Protein AF-A0A3P6DHD3-F1 (afdb_monomer_lite)

Sequence (104 aa):
MPGKKKLRLALIIIVDGVLIAHQQTPRPTLKYVKMVQDVDAFCLHPWGRESFLKTITCMKPPKFIPLKCEDPIAKLQETFRLKGFPLSLQLLAFQAVPELQSII

Organism: Brassica campestris (NCBI:txid3711)

pLDDT: mean 78.48, std 12.76, range [51.84, 95.06]

Secondary structure (DSSP, 8-state):
--HHHHHHHHHHHHIIIIITTTSSS----HHHHHHTTSHHHHHHS-HHHHHHHHHHHHHSPPPPP--S---SSTTS-S-----S-HHHHHHHHHHH-GGGGG--

Structure (mmCIF, N/CA/C/O backbone):
data_AF-A0A3P6DHD3-F1
#
_entry.id   AF-A0A3P6DHD3-F1
#
loop_
_atom_site.group_PDB
_atom_site.id
_atom_site.type_symbol
_atom_site.label_atom_id
_atom_site.label_alt_id
_atom_site.label_comp_id
_atom_site.label_asym_id
_atom_site.label_entity_id
_atom_site.label_seq_id
_atom_site.pdbx_PDB_ins_code
_atom_site.Cartn_x
_atom_site.Cartn_y
_atom_site.Cartn_z
_atom_site.occupancy
_atom_site.B_iso_or_equiv
_atom_site.auth_seq_id
_atom_site.auth_comp_id
_atom_site.auth_asym_id
_atom_site.auth_atom_id
_atom_site.pdbx_PDB_model_num
ATOM 1 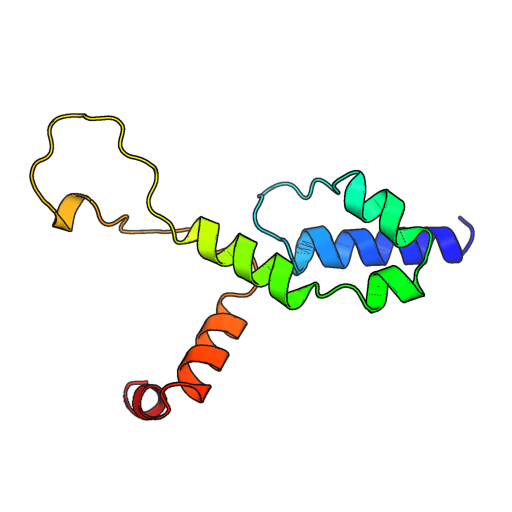N N . MET A 1 1 ? -3.855 2.912 27.688 1.00 59.34 1 MET A N 1
ATOM 2 C CA . MET A 1 1 ? -4.443 3.466 26.441 1.00 59.34 1 MET A CA 1
ATOM 3 C C . MET A 1 1 ? -5.711 2.698 26.084 1.00 59.34 1 MET A C 1
ATOM 5 O O . MET A 1 1 ? -5.625 1.475 26.032 1.00 59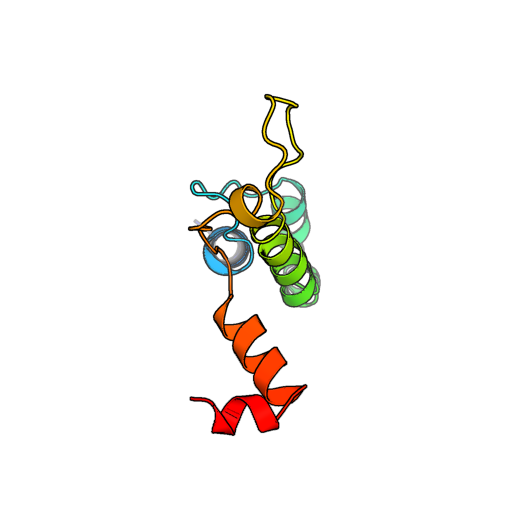.34 1 MET A O 1
ATOM 9 N N . PRO A 1 2 ? -6.847 3.368 25.821 1.00 82.06 2 PRO A N 1
ATOM 10 C CA . PRO A 1 2 ? -8.072 2.703 25.365 1.00 82.06 2 PRO A CA 1
ATOM 11 C C . PRO A 1 2 ? -7.849 1.994 24.015 1.00 82.06 2 PRO A C 1
ATOM 13 O O . PRO A 1 2 ? -7.151 2.528 23.150 1.00 82.06 2 PRO A O 1
ATOM 16 N N . GLY A 1 3 ? -8.436 0.804 23.827 1.00 85.56 3 GLY A N 1
ATOM 17 C CA . GLY A 1 3 ? -8.173 -0.092 22.683 1.00 85.56 3 GLY A CA 1
ATOM 18 C C . GLY A 1 3 ? -8.351 0.552 21.303 1.00 85.56 3 GLY A C 1
ATOM 19 O O . GLY A 1 3 ? -7.521 0.353 20.420 1.00 85.56 3 GLY A O 1
ATOM 20 N N . LYS A 1 4 ? -9.341 1.443 21.148 1.00 87.25 4 LYS A N 1
ATOM 21 C CA . LYS A 1 4 ? -9.572 2.204 19.905 1.00 87.25 4 LYS A CA 1
ATOM 22 C C . LYS A 1 4 ? -8.367 3.053 19.481 1.00 87.25 4 LYS A C 1
ATOM 24 O O . LYS A 1 4 ? -8.068 3.143 18.296 1.00 87.25 4 LYS A O 1
ATOM 29 N N . LYS A 1 5 ? -7.643 3.661 20.431 1.00 90.31 5 LYS A N 1
ATOM 30 C CA . LYS A 1 5 ? -6.448 4.467 20.112 1.00 90.31 5 LYS A CA 1
ATOM 31 C C . LYS A 1 5 ? -5.292 3.586 19.633 1.00 90.31 5 LYS A C 1
ATOM 33 O O . LYS A 1 5 ? -4.599 3.972 18.700 1.00 90.31 5 LYS A O 1
ATOM 38 N N . LYS A 1 6 ? -5.121 2.398 20.228 1.00 92.19 6 LYS A N 1
ATOM 39 C CA . LYS A 1 6 ? -4.095 1.432 19.802 1.00 92.19 6 LYS A CA 1
ATOM 40 C C . LYS A 1 6 ? -4.349 0.937 18.378 1.00 92.19 6 LYS A C 1
ATOM 42 O O . LYS A 1 6 ? -3.423 0.939 17.579 1.00 92.19 6 LYS A O 1
ATOM 47 N N . LEU A 1 7 ? -5.598 0.595 18.055 1.00 93.50 7 LEU A N 1
ATOM 48 C CA . LEU A 1 7 ? -5.981 0.159 16.709 1.00 93.50 7 LEU A CA 1
ATOM 49 C C . LEU A 1 7 ? -5.668 1.227 15.654 1.00 93.50 7 LEU A C 1
ATOM 51 O O . LEU A 1 7 ? -4.999 0.942 14.668 1.00 93.50 7 LEU A O 1
ATOM 55 N N . ARG A 1 8 ? -6.091 2.475 15.891 1.00 93.12 8 ARG A N 1
ATOM 56 C CA . ARG A 1 8 ? -5.840 3.591 14.965 1.00 93.12 8 ARG A CA 1
ATOM 57 C C . ARG A 1 8 ? -4.347 3.823 14.718 1.00 93.12 8 ARG A C 1
ATOM 59 O O . ARG A 1 8 ? -3.937 4.036 13.583 1.00 93.12 8 ARG A O 1
ATOM 66 N N . LEU A 1 9 ? -3.532 3.751 15.770 1.00 91.62 9 LEU A N 1
ATOM 67 C CA . LEU A 1 9 ? -2.078 3.864 15.645 1.00 91.62 9 LEU A CA 1
ATOM 68 C C . LEU A 1 9 ? -1.479 2.693 14.860 1.00 91.62 9 LEU A C 1
ATOM 70 O O . LEU A 1 9 ? -0.651 2.924 13.986 1.00 91.62 9 LEU A O 1
ATOM 74 N N . ALA A 1 10 ? -1.922 1.461 15.124 1.00 92.56 10 ALA A N 1
ATOM 75 C CA . ALA A 1 10 ? -1.463 0.284 14.391 1.00 92.56 10 ALA A CA 1
ATOM 76 C C . ALA A 1 10 ? -1.777 0.392 12.891 1.00 92.56 10 ALA A C 1
ATOM 78 O O . ALA A 1 10 ? -0.899 0.161 12.067 1.00 92.56 10 ALA A O 1
ATOM 79 N N . LEU A 1 11 ? -2.990 0.826 12.538 1.00 93.06 11 LEU A N 1
ATOM 80 C CA . LEU A 1 11 ? -3.396 1.045 11.148 1.00 93.06 11 LEU A CA 1
ATOM 81 C C . LEU A 1 11 ? -2.528 2.097 10.449 1.00 93.06 11 LEU A C 1
ATOM 83 O O . LEU A 1 11 ? -2.063 1.864 9.336 1.00 93.06 11 LEU A O 1
ATOM 87 N N . ILE A 1 12 ? -2.251 3.221 11.115 1.00 91.44 12 ILE A N 1
ATOM 88 C CA . ILE A 1 12 ? -1.339 4.245 10.588 1.00 91.44 12 ILE A CA 1
ATOM 89 C C . ILE A 1 12 ? 0.060 3.664 10.356 1.00 91.44 12 ILE A C 1
ATOM 91 O O . ILE A 1 12 ? 0.646 3.908 9.306 1.00 91.44 12 ILE A O 1
ATOM 95 N N . ILE A 1 13 ? 0.595 2.902 11.314 1.00 88.94 13 ILE A N 1
ATOM 96 C CA . ILE A 1 13 ? 1.936 2.309 11.216 1.00 88.94 13 ILE A CA 1
ATOM 97 C C . ILE A 1 13 ? 2.005 1.296 10.069 1.00 88.94 13 ILE A C 1
ATOM 99 O O . ILE A 1 13 ? 2.982 1.294 9.327 1.00 88.94 13 ILE A O 1
ATOM 103 N N . ILE A 1 14 ? 0.975 0.467 9.886 1.00 88.75 14 ILE A N 1
ATOM 104 C CA . ILE A 1 14 ? 0.904 -0.493 8.775 1.00 88.75 14 ILE A CA 1
ATOM 105 C C . ILE A 1 14 ? 0.870 0.250 7.440 1.00 88.75 14 ILE A C 1
ATOM 107 O O . ILE A 1 14 ? 1.644 -0.056 6.534 1.00 88.75 14 ILE A O 1
ATOM 111 N N . VAL A 1 15 ? 0.005 1.255 7.313 1.00 88.56 15 VAL A N 1
ATOM 112 C CA . VAL A 1 15 ? -0.114 2.022 6.074 1.00 88.56 15 VAL A CA 1
ATOM 113 C C . VAL A 1 15 ? 1.175 2.770 5.755 1.00 88.56 15 VAL A C 1
ATOM 115 O O . VAL A 1 15 ? 1.670 2.663 4.643 1.00 88.56 15 VAL A O 1
ATOM 118 N N . ASP A 1 16 ? 1.737 3.515 6.699 1.00 83.44 16 ASP A N 1
ATOM 119 C CA . ASP A 1 16 ? 2.886 4.385 6.434 1.00 83.44 16 ASP A CA 1
ATOM 120 C C . ASP A 1 16 ? 4.209 3.605 6.384 1.00 83.44 16 ASP A C 1
ATOM 122 O O . ASP A 1 16 ? 5.068 3.867 5.544 1.00 83.44 16 ASP A O 1
ATOM 126 N N . GLY A 1 17 ? 4.358 2.609 7.260 1.00 79.00 17 GLY A N 1
ATOM 127 C CA . GLY A 1 17 ? 5.573 1.811 7.395 1.00 79.00 17 GLY A CA 1
ATOM 128 C C . GLY A 1 17 ? 5.666 0.633 6.428 1.00 79.00 17 GLY A C 1
ATOM 129 O O . GLY A 1 17 ? 6.775 0.250 6.068 1.00 79.00 17 GLY A O 1
ATOM 130 N N . VAL A 1 18 ? 4.533 0.068 5.997 1.00 80.25 18 VAL A N 1
ATOM 131 C CA . VAL A 1 18 ? 4.508 -1.090 5.089 1.00 80.25 18 VAL A CA 1
ATOM 132 C C . VAL A 1 18 ? 3.947 -0.691 3.731 1.00 80.25 18 VAL A C 1
ATOM 134 O O . VAL A 1 18 ? 4.636 -0.835 2.723 1.00 80.25 18 VAL A O 1
ATOM 137 N N . LEU A 1 19 ? 2.725 -0.145 3.683 1.00 80.75 19 LEU A N 1
ATOM 138 C CA . LEU A 1 19 ? 2.071 0.098 2.395 1.00 80.75 19 LEU A CA 1
ATOM 139 C C . LEU A 1 19 ? 2.710 1.254 1.618 1.00 80.75 19 LEU A C 1
ATOM 141 O O . LEU A 1 19 ? 2.947 1.145 0.420 1.00 80.75 19 LEU A O 1
ATOM 145 N N . ILE A 1 20 ? 3.022 2.360 2.283 1.00 80.44 20 ILE A N 1
ATOM 146 C CA . ILE A 1 20 ? 3.499 3.612 1.683 1.00 80.44 20 ILE A CA 1
ATOM 147 C C . ILE A 1 20 ? 4.937 3.892 2.136 1.00 80.44 20 ILE A C 1
ATOM 149 O O . ILE A 1 20 ? 5.340 5.038 2.345 1.00 80.44 20 ILE A O 1
ATOM 153 N N . ALA A 1 21 ? 5.747 2.835 2.232 1.00 72.25 21 ALA A N 1
ATOM 154 C CA . ALA A 1 21 ? 7.118 2.855 2.743 1.00 72.25 21 ALA A CA 1
ATOM 155 C C . ALA A 1 21 ? 8.134 3.608 1.848 1.00 72.25 21 ALA A C 1
ATOM 157 O O . ALA A 1 21 ? 9.295 3.235 1.747 1.00 72.25 21 ALA A O 1
ATOM 158 N N . HIS A 1 22 ? 7.741 4.677 1.159 1.00 68.75 22 HIS A N 1
ATOM 159 C CA . HIS A 1 22 ? 8.580 5.428 0.223 1.00 68.75 22 HIS A CA 1
ATOM 160 C C . HIS A 1 22 ? 9.724 6.217 0.901 1.00 68.75 22 HIS A C 1
ATOM 162 O O . HIS A 1 22 ? 10.748 6.515 0.276 1.00 68.75 22 HIS A O 1
ATOM 168 N N . GLN A 1 23 ? 9.607 6.535 2.194 1.00 65.12 23 GLN A N 1
ATOM 169 C CA . GLN A 1 23 ? 10.623 7.266 2.964 1.00 65.12 23 GLN A CA 1
ATOM 170 C C . GLN A 1 23 ? 11.330 6.355 3.972 1.00 65.12 23 GLN A C 1
ATOM 172 O O . GLN A 1 23 ? 10.765 5.384 4.449 1.00 65.12 23 GLN A O 1
ATOM 177 N N . GLN A 1 24 ? 12.608 6.640 4.272 1.00 59.47 24 GLN A N 1
ATOM 178 C CA . GLN A 1 24 ? 13.354 5.884 5.299 1.00 59.47 24 GLN A CA 1
ATOM 179 C C . GLN A 1 24 ? 12.793 6.103 6.707 1.00 59.47 24 GLN A C 1
ATOM 181 O O . GLN A 1 24 ? 12.947 5.239 7.561 1.00 59.47 24 GLN A O 1
ATOM 186 N N . THR A 1 25 ? 12.177 7.262 6.946 1.00 68.00 25 THR A N 1
ATOM 187 C CA . THR A 1 25 ? 11.483 7.562 8.195 1.00 68.00 25 THR A CA 1
ATOM 188 C C . THR A 1 25 ? 9.988 7.607 7.902 1.00 68.00 25 THR A C 1
ATOM 190 O O . THR A 1 25 ? 9.573 8.455 7.108 1.00 68.00 25 THR A O 1
ATOM 193 N N . PRO A 1 26 ? 9.185 6.704 8.492 1.00 67.00 26 PRO A N 1
ATOM 194 C CA . PRO A 1 26 ? 7.735 6.811 8.453 1.00 67.00 26 PRO A CA 1
ATOM 195 C C . PRO A 1 26 ? 7.333 8.167 9.035 1.00 67.00 26 PRO A C 1
ATOM 197 O O . PRO A 1 26 ? 7.724 8.522 10.152 1.00 67.00 26 PRO A O 1
ATOM 200 N N . ARG A 1 27 ? 6.605 8.957 8.252 1.00 73.50 27 ARG A N 1
ATOM 201 C CA . ARG A 1 27 ? 6.048 10.242 8.665 1.00 73.50 27 ARG A CA 1
ATOM 202 C C . ARG A 1 27 ? 4.561 10.215 8.346 1.00 73.50 27 ARG A C 1
ATOM 204 O O . ARG A 1 27 ? 4.166 10.669 7.267 1.00 73.50 27 ARG A O 1
ATOM 211 N N . PRO A 1 28 ? 3.736 9.741 9.298 1.00 77.19 28 PRO A N 1
ATOM 212 C CA . PRO A 1 28 ? 2.298 9.722 9.139 1.00 77.19 28 PRO A CA 1
ATOM 213 C C . PRO A 1 28 ? 1.793 11.087 8.695 1.00 77.19 28 PRO A C 1
ATOM 215 O O . PRO A 1 28 ? 1.942 12.094 9.390 1.00 77.19 28 PRO A O 1
ATOM 218 N N . THR A 1 29 ? 1.194 11.129 7.511 1.00 82.69 29 THR A N 1
ATOM 219 C CA . THR A 1 29 ? 0.645 12.378 6.994 1.00 82.69 29 THR A CA 1
ATOM 220 C C . THR A 1 29 ? -0.605 12.737 7.795 1.00 82.69 29 THR A C 1
ATOM 222 O O . THR A 1 29 ? -1.422 11.867 8.104 1.00 82.69 29 THR A O 1
ATOM 225 N N . LEU A 1 30 ? -0.819 14.029 8.072 1.00 86.75 30 LEU A N 1
ATOM 226 C CA . LEU A 1 30 ? -2.022 14.510 8.768 1.00 86.75 30 LEU A CA 1
ATOM 227 C C . LEU A 1 30 ? -3.322 14.015 8.100 1.00 86.75 30 LEU A C 1
ATOM 229 O O . LEU A 1 30 ? -4.310 13.755 8.781 1.00 86.75 30 LEU A O 1
ATOM 233 N N . LYS A 1 31 ? -3.295 13.825 6.774 1.00 88.88 31 LYS A N 1
ATOM 234 C CA . LYS A 1 31 ? -4.348 13.175 5.978 1.00 88.88 31 LYS A CA 1
ATOM 235 C C . LYS A 1 31 ? -4.737 11.802 6.546 1.00 88.88 31 LYS A C 1
ATOM 237 O O . LYS A 1 31 ? -5.911 11.583 6.824 1.00 88.88 31 LYS A O 1
ATOM 242 N N . TYR A 1 32 ? -3.775 10.899 6.752 1.00 89.69 32 TYR A N 1
ATOM 243 C CA . TYR A 1 32 ? -4.039 9.532 7.226 1.00 89.69 32 TYR A CA 1
ATOM 244 C C . TYR A 1 32 ? -4.492 9.515 8.686 1.00 89.69 32 TYR A C 1
ATOM 246 O O . TYR A 1 32 ? -5.379 8.750 9.051 1.00 89.69 32 TYR A O 1
ATOM 254 N N . VAL A 1 33 ? -3.956 10.426 9.504 1.00 90.12 33 VAL A N 1
ATOM 255 C CA . VAL A 1 33 ? -4.375 10.589 10.904 1.00 90.12 33 VAL A CA 1
ATOM 256 C C . VAL A 1 33 ? -5.825 11.070 11.012 1.00 90.12 33 VAL A C 1
ATOM 258 O O . VAL A 1 33 ? -6.561 10.617 11.887 1.00 90.12 33 VAL A O 1
ATOM 261 N N . LYS A 1 34 ? -6.261 11.972 10.125 1.00 92.69 34 LYS A N 1
ATOM 262 C CA . LYS A 1 34 ? -7.668 12.391 10.048 1.00 92.69 34 LYS A CA 1
ATOM 263 C C . LYS A 1 34 ? -8.559 11.254 9.555 1.00 92.69 34 LYS A C 1
ATOM 265 O O . LYS A 1 34 ? -9.605 11.018 10.141 1.00 92.69 34 LYS A O 1
ATOM 270 N N . MET A 1 35 ? -8.116 10.525 8.534 1.00 93.50 35 MET A N 1
ATOM 271 C CA . MET A 1 35 ? -8.880 9.425 7.949 1.00 93.50 35 MET A CA 1
ATOM 272 C C . MET A 1 35 ? -9.115 8.287 8.948 1.00 93.50 35 MET A C 1
ATOM 274 O O . MET A 1 35 ? -10.232 7.810 9.050 1.00 93.50 35 MET A O 1
ATOM 278 N N . VAL A 1 36 ? -8.121 7.920 9.770 1.00 93.94 36 VAL A N 1
ATOM 279 C CA . VAL A 1 36 ? -8.253 6.812 10.742 1.00 93.94 36 VAL A CA 1
ATOM 280 C C . VAL A 1 36 ? -9.230 7.106 11.894 1.00 93.94 36 VAL A C 1
ATOM 282 O O . VAL A 1 36 ? -9.496 6.243 12.737 1.00 93.94 36 VAL A O 1
ATOM 285 N N . GLN A 1 37 ? -9.750 8.337 11.989 1.00 92.69 37 GLN A N 1
ATOM 286 C CA . GLN A 1 37 ? -10.841 8.643 12.915 1.00 92.69 37 GLN A CA 1
ATOM 287 C C . GLN A 1 37 ? -12.082 7.807 12.581 1.00 92.69 37 GLN A C 1
ATOM 289 O O . GLN A 1 37 ? -12.724 7.305 13.508 1.00 92.69 37 GLN A O 1
ATOM 294 N N . ASP A 1 38 ? -12.329 7.587 11.291 1.00 95.06 38 ASP A N 1
ATOM 295 C CA . ASP A 1 38 ? -13.306 6.650 10.752 1.00 95.06 38 ASP A CA 1
ATOM 296 C C . ASP A 1 38 ? -12.568 5.406 10.231 1.00 95.06 38 ASP A C 1
ATOM 298 O O . ASP A 1 38 ? -11.901 5.432 9.198 1.00 95.06 38 ASP A O 1
ATOM 302 N N . VAL A 1 39 ? -12.627 4.314 10.997 1.00 93.75 39 VAL A N 1
ATOM 303 C CA . VAL A 1 39 ? -11.878 3.089 10.678 1.00 93.75 39 VAL A CA 1
ATOM 304 C C . VAL A 1 39 ? -12.446 2.397 9.439 1.00 93.75 39 VAL A C 1
ATOM 306 O O . VAL A 1 39 ? -11.674 1.840 8.664 1.00 93.75 39 VAL A O 1
ATOM 309 N N . ASP A 1 40 ? -13.756 2.468 9.216 1.00 93.69 40 ASP A N 1
ATOM 310 C CA . ASP A 1 40 ? -14.401 1.795 8.090 1.00 93.69 40 ASP A CA 1
ATOM 311 C C . ASP A 1 40 ? -14.055 2.513 6.784 1.00 93.69 40 ASP A C 1
ATOM 313 O O . ASP A 1 40 ? -13.580 1.887 5.833 1.00 93.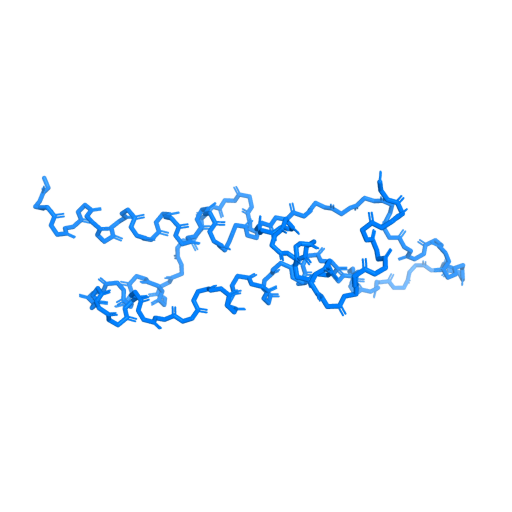69 40 ASP A O 1
ATOM 317 N N . ALA A 1 41 ? -14.156 3.846 6.770 1.00 92.75 41 ALA A N 1
ATOM 318 C CA . ALA A 1 41 ? -13.699 4.652 5.640 1.00 92.75 41 ALA A CA 1
ATOM 319 C C . ALA A 1 41 ? -12.189 4.492 5.391 1.00 92.75 41 ALA A C 1
ATOM 321 O O . ALA A 1 41 ? -11.751 4.429 4.242 1.00 92.75 41 ALA A O 1
ATOM 322 N N . PHE A 1 42 ? -11.386 4.385 6.457 1.00 94.06 42 PHE A N 1
ATOM 323 C CA . PHE A 1 42 ? -9.952 4.127 6.345 1.00 94.06 42 PHE A CA 1
ATOM 324 C C . PHE A 1 42 ? -9.666 2.773 5.690 1.00 94.06 42 PHE A C 1
ATOM 326 O O . PHE A 1 42 ? -8.810 2.701 4.817 1.00 94.06 42 PHE A O 1
ATOM 333 N N . CYS A 1 43 ? -10.368 1.705 6.068 1.00 91.25 43 CYS A N 1
ATOM 334 C CA . CYS A 1 43 ? -10.181 0.373 5.485 1.00 91.25 43 CYS A CA 1
ATOM 335 C C . CYS A 1 43 ? -10.671 0.281 4.031 1.00 91.25 43 CYS A C 1
ATOM 337 O O . CYS A 1 43 ? -10.088 -0.463 3.245 1.00 91.25 43 CYS A O 1
ATOM 339 N N . LEU A 1 44 ? -11.703 1.048 3.663 1.00 93.75 44 LEU A N 1
ATOM 340 C CA . LEU A 1 44 ? -12.220 1.128 2.291 1.00 93.75 44 LEU A CA 1
ATOM 341 C C . LEU A 1 44 ? -11.366 2.006 1.364 1.00 93.75 44 LEU A C 1
ATOM 343 O O . LEU A 1 44 ? -11.525 1.949 0.142 1.00 93.75 44 LEU A O 1
ATOM 347 N N . HIS A 1 45 ? -10.459 2.821 1.912 1.00 91.94 45 HIS A N 1
ATOM 348 C CA . HIS A 1 45 ? -9.562 3.647 1.106 1.00 91.94 45 HIS A CA 1
ATOM 349 C C . HIS A 1 45 ? -8.669 2.759 0.219 1.00 91.94 45 HIS A C 1
ATOM 351 O O . HIS A 1 45 ? -8.119 1.767 0.702 1.00 91.94 45 HIS A O 1
ATOM 357 N N . PRO A 1 46 ? -8.463 3.095 -1.070 1.00 92.19 46 PRO A N 1
ATOM 358 C CA . PRO A 1 46 ? -7.695 2.269 -2.002 1.00 92.19 46 PRO A CA 1
ATOM 359 C C . PRO A 1 46 ? -6.178 2.364 -1.753 1.00 92.19 46 PRO A C 1
ATOM 361 O O . PRO A 1 46 ? -5.418 2.859 -2.592 1.00 92.19 46 PRO A O 1
ATOM 364 N N . TRP A 1 47 ? -5.712 1.856 -0.609 1.00 88.62 47 TRP A N 1
ATOM 365 C CA . TRP A 1 47 ? -4.308 1.887 -0.190 1.00 88.62 47 TRP A CA 1
ATOM 366 C C . TRP A 1 47 ? -3.363 1.271 -1.215 1.00 88.62 47 TRP A C 1
ATOM 368 O O . TRP A 1 47 ? -2.264 1.785 -1.405 1.00 88.62 47 TRP A O 1
ATOM 378 N N . GLY A 1 48 ? -3.802 0.222 -1.917 1.00 85.62 48 GLY A N 1
ATOM 379 C CA . GLY A 1 48 ? -3.028 -0.404 -2.988 1.00 85.62 48 GLY A CA 1
ATOM 380 C C . GLY A 1 48 ? -2.689 0.573 -4.117 1.00 85.62 48 GLY A C 1
ATOM 381 O O . GLY A 1 48 ? -1.541 0.638 -4.547 1.00 85.62 48 GLY A O 1
ATOM 382 N N . ARG A 1 49 ? -3.647 1.412 -4.542 1.00 87.12 49 ARG A N 1
ATOM 383 C CA . ARG A 1 49 ? -3.412 2.428 -5.581 1.00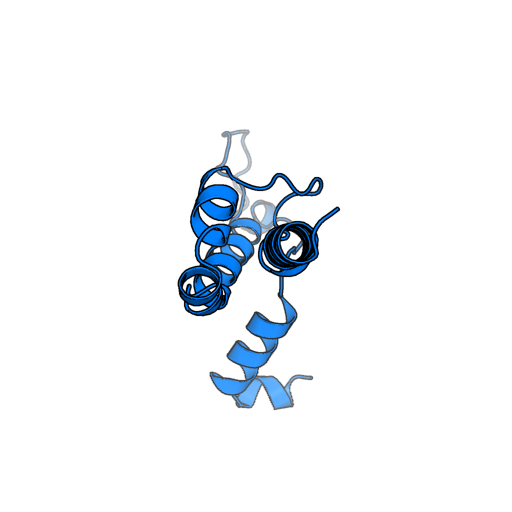 87.12 49 ARG A CA 1
ATOM 384 C C . ARG A 1 49 ? -2.465 3.522 -5.095 1.00 87.12 49 ARG A C 1
ATOM 386 O O . ARG A 1 49 ? -1.584 3.944 -5.840 1.00 87.12 49 ARG A O 1
ATOM 393 N N . GLU A 1 50 ? -2.638 3.992 -3.861 1.00 87.75 50 GLU A N 1
ATOM 394 C CA . GLU A 1 50 ? -1.781 5.045 -3.300 1.00 87.75 50 GLU A CA 1
ATOM 395 C C . GLU A 1 50 ? -0.343 4.541 -3.078 1.00 87.75 50 GLU A C 1
ATOM 397 O O . GLU A 1 50 ? 0.610 5.233 -3.439 1.00 87.75 50 GLU A O 1
ATOM 402 N N . SER A 1 51 ? -0.191 3.304 -2.594 1.00 84.31 51 SER A N 1
ATOM 403 C CA . SER A 1 51 ? 1.085 2.584 -2.492 1.00 84.31 51 SER A CA 1
ATOM 404 C C . SER A 1 51 ? 1.769 2.445 -3.855 1.00 84.31 51 SER A C 1
ATOM 406 O O . SER A 1 51 ? 2.907 2.879 -4.024 1.00 84.31 51 SER A O 1
ATOM 408 N N . PHE A 1 52 ? 1.045 1.939 -4.857 1.00 83.44 52 PHE A N 1
ATOM 409 C CA . PHE A 1 52 ? 1.541 1.732 -6.217 1.00 83.44 52 PHE A CA 1
ATOM 410 C C . PHE A 1 52 ? 2.102 3.014 -6.836 1.00 83.44 52 PHE A C 1
ATOM 412 O O . PHE A 1 52 ? 3.236 3.040 -7.315 1.00 83.44 52 PHE A O 1
ATOM 419 N N . LEU A 1 53 ? 1.336 4.109 -6.773 1.00 84.88 53 LEU A N 1
ATOM 420 C CA . LEU A 1 53 ? 1.768 5.401 -7.307 1.00 84.88 53 LEU A CA 1
ATOM 421 C C . LEU A 1 53 ? 3.053 5.883 -6.627 1.00 84.88 53 LEU A C 1
ATOM 423 O O . LEU A 1 53 ? 3.953 6.388 -7.296 1.00 84.88 53 LEU A O 1
ATOM 427 N N . LYS A 1 54 ? 3.172 5.694 -5.309 1.00 82.44 54 LYS A N 1
ATOM 428 C CA . LYS A 1 54 ? 4.377 6.052 -4.553 1.00 82.44 54 LYS A CA 1
ATOM 429 C C . LYS A 1 54 ? 5.570 5.180 -4.942 1.00 82.44 54 LYS A C 1
ATOM 431 O O . LYS A 1 54 ? 6.646 5.727 -5.173 1.00 82.44 54 LYS A O 1
ATOM 436 N N . THR A 1 55 ? 5.393 3.872 -5.098 1.00 79.94 55 THR A N 1
ATOM 437 C CA . THR A 1 55 ? 6.470 2.976 -5.543 1.00 79.94 55 THR A CA 1
ATOM 438 C C . THR A 1 55 ? 6.972 3.336 -6.944 1.00 79.94 55 THR A C 1
ATOM 440 O O . THR A 1 55 ? 8.183 3.428 -7.137 1.00 79.94 55 THR A O 1
ATOM 443 N N . ILE A 1 56 ? 6.085 3.651 -7.897 1.00 81.00 56 ILE A N 1
ATOM 444 C CA . ILE A 1 56 ? 6.496 4.081 -9.247 1.00 81.00 56 ILE A CA 1
ATOM 445 C C . ILE A 1 56 ? 7.323 5.369 -9.205 1.00 81.00 56 ILE A C 1
ATOM 447 O O . ILE A 1 56 ? 8.282 5.508 -9.961 1.00 81.00 56 ILE A O 1
ATOM 451 N N . THR A 1 57 ? 7.020 6.310 -8.303 1.00 78.75 57 THR A N 1
ATOM 452 C CA . THR A 1 57 ? 7.847 7.525 -8.194 1.00 78.75 57 THR A CA 1
ATOM 453 C C . THR A 1 57 ? 9.293 7.239 -7.790 1.00 78.75 57 THR A C 1
ATOM 455 O O . THR A 1 57 ? 10.170 7.996 -8.192 1.00 78.75 57 THR A O 1
ATOM 458 N N . CYS A 1 58 ? 9.565 6.143 -7.071 1.00 72.69 58 CYS A N 1
ATOM 459 C CA . CYS A 1 58 ? 10.928 5.713 -6.744 1.00 72.69 58 CYS A CA 1
ATOM 460 C C . CYS A 1 58 ? 11.670 5.085 -7.936 1.00 72.69 58 CYS A C 1
ATOM 462 O O . CYS A 1 58 ? 12.892 5.011 -7.903 1.00 72.69 58 CYS A O 1
ATOM 464 N N . MET A 1 59 ? 10.949 4.642 -8.972 1.00 72.56 59 MET A N 1
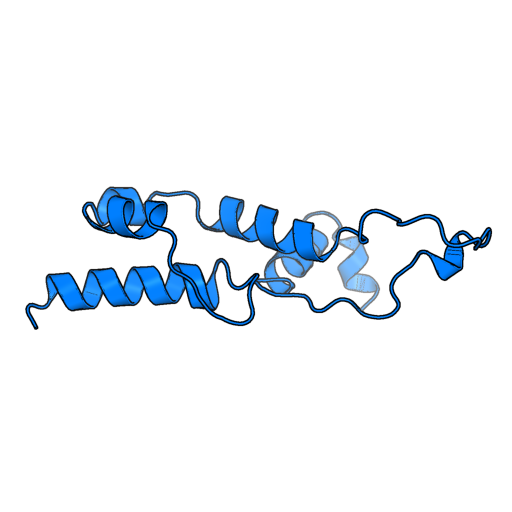ATOM 465 C CA . MET A 1 59 ? 11.528 4.155 -10.231 1.00 72.56 59 MET A CA 1
ATOM 466 C C . MET A 1 59 ? 11.798 5.289 -11.226 1.00 72.56 59 MET A C 1
ATOM 468 O O . MET A 1 59 ? 12.477 5.085 -12.230 1.00 72.56 59 MET A O 1
ATOM 472 N N . LYS A 1 60 ? 11.247 6.487 -10.989 1.00 72.31 60 LYS A N 1
ATOM 473 C CA . LYS A 1 60 ? 11.439 7.620 -11.889 1.00 72.31 60 LYS A CA 1
ATOM 474 C C . LYS A 1 60 ? 12.863 8.170 -11.723 1.00 72.31 60 LYS A C 1
ATOM 476 O O . LYS A 1 60 ? 13.210 8.562 -10.608 1.00 72.31 60 LYS A O 1
ATOM 481 N N . PRO A 1 61 ? 13.653 8.281 -12.807 1.00 67.00 61 PRO A N 1
ATOM 482 C CA . PRO A 1 61 ? 14.967 8.904 -12.742 1.00 67.00 61 PRO A CA 1
ATOM 483 C C . PRO A 1 61 ? 14.864 10.332 -12.181 1.00 67.00 61 PRO A C 1
ATOM 485 O O . PRO A 1 61 ? 13.882 11.033 -12.477 1.00 67.00 61 PRO A O 1
ATOM 488 N N . PRO A 1 62 ? 15.841 10.793 -11.380 1.00 64.88 62 PRO A N 1
ATOM 489 C CA . PRO A 1 62 ? 15.860 12.169 -10.899 1.00 64.88 62 PRO A CA 1
ATOM 490 C C . PRO A 1 62 ? 15.795 13.153 -12.076 1.00 64.88 62 PRO A C 1
ATOM 492 O O . PRO A 1 62 ? 16.384 12.928 -13.134 1.00 64.88 62 PRO A O 1
ATOM 495 N N . LYS A 1 63 ? 15.055 14.259 -11.902 1.00 62.19 63 LYS A N 1
ATOM 496 C CA . LYS A 1 63 ? 15.028 15.340 -12.897 1.00 62.19 63 LYS A CA 1
ATOM 497 C C . LYS A 1 63 ? 16.447 15.902 -13.023 1.00 62.19 63 LYS A C 1
ATOM 499 O O . LYS A 1 63 ? 17.026 16.337 -12.033 1.00 62.19 63 LYS A O 1
ATOM 504 N N . PHE A 1 64 ? 16.984 15.842 -14.233 1.00 55.00 64 PHE A N 1
ATOM 505 C CA . PHE A 1 64 ? 18.347 16.222 -14.589 1.00 55.00 64 PHE A CA 1
ATOM 506 C C . PHE A 1 64 ? 18.684 17.660 -14.146 1.00 55.00 64 PHE A C 1
ATOM 508 O O . PHE A 1 64 ? 17.941 18.590 -14.458 1.00 55.00 64 PHE A O 1
ATOM 515 N N . ILE A 1 65 ? 19.816 17.845 -13.459 1.00 56.94 65 ILE A N 1
ATOM 516 C CA . ILE A 1 65 ? 20.531 19.129 -13.392 1.00 56.94 65 ILE A CA 1
ATOM 517 C C . ILE A 1 65 ? 21.611 19.025 -14.474 1.00 56.94 65 ILE A C 1
ATOM 519 O O . ILE A 1 65 ? 22.388 18.070 -14.422 1.00 56.94 65 ILE A O 1
ATOM 523 N N . PRO A 1 66 ? 21.658 19.917 -15.476 1.00 51.84 66 PRO A N 1
ATOM 524 C CA . PRO A 1 66 ? 22.508 19.724 -16.638 1.00 51.84 66 PRO A CA 1
ATOM 525 C C . PRO A 1 66 ? 23.982 19.918 -16.299 1.00 51.84 66 PRO A C 1
ATOM 527 O O . PRO A 1 66 ? 24.523 21.015 -16.385 1.00 51.84 66 PRO A O 1
ATOM 530 N N . LEU A 1 67 ? 24.651 18.822 -15.959 1.00 56.12 67 LEU A N 1
ATOM 531 C CA . LEU A 1 67 ? 26.099 18.706 -16.007 1.00 56.12 67 LEU A CA 1
ATOM 532 C C . LEU A 1 67 ? 26.431 17.800 -17.191 1.00 56.12 67 LEU A C 1
ATOM 534 O O . LEU A 1 67 ? 26.310 16.585 -17.098 1.00 56.12 67 LEU A O 1
ATOM 538 N N . LYS A 1 68 ? 26.748 18.448 -18.321 1.00 55.44 68 LYS A N 1
ATOM 539 C CA . LYS A 1 68 ? 27.450 17.937 -19.515 1.00 55.44 68 LYS A CA 1
ATOM 540 C C . LYS A 1 68 ? 27.671 16.413 -19.530 1.00 55.44 68 LYS A C 1
ATOM 542 O O . LYS A 1 68 ? 28.762 15.946 -19.227 1.00 55.44 68 LYS A O 1
ATOM 547 N N . CYS A 1 69 ? 26.657 15.637 -19.889 1.00 54.16 69 CYS A N 1
ATOM 548 C CA . CYS A 1 69 ? 26.842 14.220 -20.185 1.00 54.16 69 CYS A CA 1
ATOM 549 C C . CYS A 1 69 ? 25.870 13.844 -21.305 1.00 54.16 69 CYS A C 1
ATOM 551 O O . CYS A 1 69 ? 24.649 13.884 -21.119 1.00 54.16 69 CYS A O 1
ATOM 553 N N . GLU A 1 70 ? 26.414 13.599 -22.499 1.00 58.03 70 GLU A N 1
ATOM 554 C CA . GLU A 1 70 ? 25.630 13.355 -23.715 1.00 58.03 70 GLU A CA 1
ATOM 555 C C . GLU A 1 70 ? 25.126 11.905 -23.803 1.00 58.03 70 GLU A C 1
ATOM 557 O O . GLU A 1 70 ? 24.079 11.659 -24.409 1.00 58.03 70 GLU A O 1
ATOM 562 N N . ASP A 1 71 ? 25.768 10.971 -23.095 1.00 62.22 71 ASP A N 1
ATOM 563 C CA . ASP A 1 71 ? 25.475 9.541 -23.182 1.00 62.22 71 ASP A CA 1
ATOM 564 C C . ASP A 1 71 ? 24.099 9.178 -22.600 1.00 62.22 71 ASP A C 1
ATOM 566 O O . ASP A 1 71 ? 23.858 9.341 -21.401 1.00 62.22 71 ASP A O 1
ATOM 570 N N . PRO A 1 72 ? 23.162 8.645 -23.407 1.00 59.50 72 PRO A N 1
ATOM 571 C CA . PRO A 1 72 ? 21.830 8.274 -22.939 1.00 59.50 72 PRO A CA 1
ATOM 572 C C . PRO A 1 72 ? 21.830 7.079 -21.976 1.00 59.50 72 PRO A C 1
ATOM 574 O O . PRO A 1 72 ? 20.921 6.975 -21.159 1.00 59.50 72 PRO A O 1
ATOM 577 N N . ILE A 1 73 ? 22.850 6.216 -22.029 1.00 61.44 73 ILE A N 1
ATOM 578 C CA . ILE A 1 73 ? 22.995 5.050 -21.141 1.00 61.44 73 ILE A CA 1
ATOM 579 C C . ILE A 1 73 ? 23.541 5.471 -19.771 1.00 61.44 73 ILE A C 1
ATOM 581 O O . ILE A 1 73 ? 23.064 4.981 -18.752 1.00 61.44 73 ILE A O 1
ATOM 585 N N . ALA A 1 74 ? 24.434 6.467 -19.721 1.00 56.50 74 ALA A N 1
ATOM 586 C CA . ALA A 1 74 ? 24.895 7.069 -18.466 1.00 56.50 74 ALA A CA 1
ATOM 587 C C . ALA A 1 74 ? 23.762 7.771 -17.679 1.00 56.50 74 ALA A C 1
ATOM 589 O O . ALA A 1 74 ? 23.944 8.141 -16.520 1.00 56.50 74 ALA A O 1
ATOM 590 N N . LYS A 1 75 ? 22.578 7.949 -18.294 1.00 57.66 75 LYS A N 1
ATOM 591 C CA . LYS A 1 75 ? 21.363 8.500 -17.663 1.00 57.66 75 LYS A CA 1
ATOM 592 C C . LYS A 1 75 ? 20.548 7.448 -16.899 1.00 57.66 75 LYS A C 1
ATOM 594 O O . LYS A 1 75 ? 19.636 7.835 -16.165 1.00 57.66 75 LYS A O 1
ATOM 599 N N . LEU A 1 76 ? 20.828 6.150 -17.062 1.00 58.19 76 LEU A N 1
ATOM 600 C CA . LEU A 1 76 ? 20.190 5.102 -16.262 1.00 58.19 76 LEU A CA 1
ATOM 601 C C . LEU A 1 76 ? 20.889 5.011 -14.902 1.00 58.19 76 LEU A C 1
ATOM 603 O O . LEU A 1 76 ? 22.090 4.768 -14.829 1.00 58.19 76 LEU A O 1
ATOM 607 N N . GLN A 1 77 ? 20.141 5.188 -13.810 1.00 61.78 77 GLN A N 1
ATOM 608 C CA . GLN A 1 77 ? 20.675 4.875 -12.486 1.00 61.78 77 GLN A CA 1
ATOM 609 C C . GLN A 1 77 ? 20.905 3.367 -12.377 1.00 61.78 77 GLN A C 1
ATOM 611 O O . GLN A 1 77 ? 19.959 2.589 -12.461 1.00 61.78 77 GLN A O 1
ATOM 616 N N . GLU A 1 78 ? 22.158 2.979 -12.146 1.00 58.56 78 GLU A N 1
ATOM 617 C CA . GLU A 1 78 ? 22.584 1.585 -11.973 1.00 58.56 78 GLU A CA 1
ATOM 618 C C . GLU A 1 78 ? 21.898 0.911 -10.775 1.00 58.56 78 GLU A C 1
ATOM 620 O O . GLU A 1 78 ? 21.608 -0.283 -10.793 1.00 58.56 78 GLU A O 1
ATOM 625 N N . THR A 1 79 ? 21.571 1.689 -9.738 1.00 59.56 79 THR A N 1
ATOM 626 C CA . THR A 1 79 ? 20.835 1.209 -8.567 1.00 59.56 79 THR A CA 1
ATOM 627 C C . THR A 1 79 ? 19.720 2.170 -8.181 1.00 59.56 79 THR A C 1
ATOM 629 O O . THR A 1 79 ? 19.899 3.386 -8.106 1.00 59.56 79 THR A O 1
ATOM 632 N N . PHE A 1 80 ? 18.551 1.608 -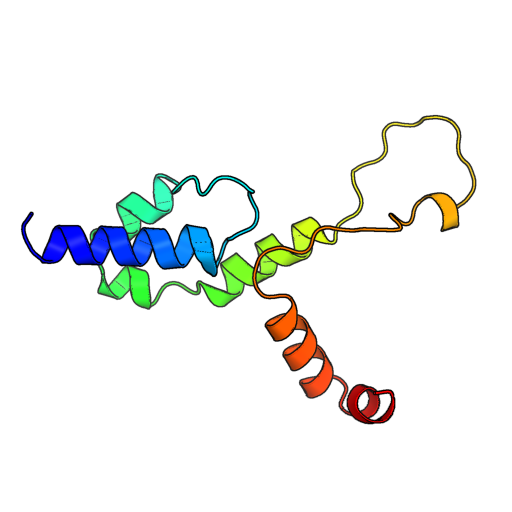7.884 1.00 64.44 80 PHE A N 1
ATOM 633 C CA . PHE A 1 80 ? 17.419 2.337 -7.331 1.00 64.44 80 PHE A CA 1
ATOM 634 C C . PHE A 1 80 ? 16.930 1.600 -6.090 1.00 64.44 80 PHE A C 1
ATOM 636 O O . PHE A 1 80 ? 16.701 0.390 -6.097 1.00 64.44 80 PHE A O 1
ATOM 643 N N . ARG A 1 81 ? 16.785 2.328 -4.978 1.00 64.56 81 ARG A N 1
ATOM 644 C CA . ARG A 1 81 ? 16.234 1.740 -3.758 1.00 64.56 81 ARG A CA 1
ATOM 645 C C . ARG A 1 81 ? 14.719 1.678 -3.896 1.00 64.56 81 ARG A C 1
ATOM 647 O O . ARG A 1 81 ? 14.025 2.639 -3.562 1.00 64.56 81 ARG A O 1
ATOM 654 N N . LEU A 1 82 ? 14.221 0.541 -4.366 1.00 67.06 82 LEU A N 1
ATOM 655 C CA . LEU A 1 82 ? 12.798 0.242 -4.335 1.00 67.06 82 LEU A CA 1
ATOM 656 C C . LEU A 1 82 ? 12.301 0.181 -2.902 1.00 67.06 82 LEU A C 1
ATOM 658 O O . LEU A 1 82 ? 12.863 -0.521 -2.063 1.00 67.06 82 LEU A O 1
ATOM 662 N N . LYS A 1 83 ? 11.232 0.922 -2.630 1.00 66.06 83 LYS A N 1
ATOM 663 C CA . LYS A 1 83 ? 10.521 0.840 -1.362 1.00 66.06 83 LYS A CA 1
ATOM 664 C C . LYS A 1 83 ? 9.015 0.771 -1.605 1.00 66.06 83 LYS A C 1
ATOM 666 O O . LYS A 1 83 ? 8.510 1.318 -2.589 1.00 66.06 83 LYS A O 1
ATOM 671 N N . GLY A 1 84 ? 8.308 0.089 -0.710 1.00 68.69 84 GLY A N 1
ATOM 672 C CA . GLY A 1 84 ? 6.918 -0.331 -0.904 1.00 68.69 84 GLY A CA 1
ATOM 673 C C . GLY A 1 84 ? 6.849 -1.795 -1.338 1.00 68.69 84 GLY A C 1
ATOM 674 O O . GLY A 1 84 ? 7.648 -2.599 -0.863 1.00 68.69 84 GLY A O 1
ATOM 675 N N . PHE A 1 85 ? 5.929 -2.138 -2.246 1.00 72.12 85 PHE A N 1
ATOM 676 C CA . PHE A 1 85 ? 5.696 -3.522 -2.686 1.00 72.12 85 PHE A CA 1
ATOM 677 C C . PHE A 1 85 ? 6.156 -3.790 -4.127 1.00 72.12 85 PHE A C 1
ATOM 679 O O . PHE A 1 85 ? 5.323 -3.989 -5.016 1.00 72.12 85 PHE A O 1
ATOM 686 N N . PRO A 1 86 ? 7.472 -3.841 -4.400 1.00 71.56 86 PRO A N 1
ATOM 687 C CA . PRO A 1 86 ? 7.961 -4.186 -5.732 1.00 71.56 86 PRO A CA 1
ATOM 688 C C . PRO A 1 86 ? 7.537 -5.600 -6.147 1.00 71.56 86 PRO A C 1
ATOM 690 O O . PRO A 1 86 ? 7.254 -5.829 -7.317 1.00 71.56 86 PRO A O 1
ATOM 693 N N . LEU A 1 87 ? 7.381 -6.515 -5.183 1.00 74.81 87 LEU A N 1
ATOM 694 C CA . LEU A 1 87 ? 6.864 -7.856 -5.441 1.00 74.81 87 LEU A CA 1
ATOM 695 C C . LEU A 1 87 ? 5.441 -7.825 -6.017 1.00 74.81 87 LEU A C 1
ATOM 697 O O . LEU A 1 87 ? 5.140 -8.576 -6.934 1.00 74.81 87 LEU A O 1
ATOM 701 N N . SER A 1 88 ? 4.571 -6.925 -5.547 1.00 77.00 88 SER A N 1
ATOM 702 C CA . SER A 1 88 ? 3.225 -6.779 -6.117 1.00 77.00 88 SER A CA 1
ATOM 703 C C . SER A 1 88 ? 3.262 -6.278 -7.562 1.00 77.00 88 SER A C 1
ATOM 705 O O . SER A 1 88 ? 2.439 -6.704 -8.365 1.00 77.00 88 SER A O 1
ATOM 707 N N . LEU A 1 89 ? 4.228 -5.421 -7.914 1.00 77.44 89 LEU A N 1
ATOM 708 C CA . LEU A 1 89 ? 4.445 -5.002 -9.304 1.00 77.44 89 LEU A CA 1
ATOM 709 C C . LEU A 1 89 ? 4.932 -6.160 -10.170 1.00 77.44 89 LEU A C 1
ATOM 711 O O . LEU A 1 89 ? 4.467 -6.323 -11.292 1.00 77.44 89 LEU A O 1
ATOM 715 N N . GLN A 1 90 ? 5.841 -6.971 -9.636 1.00 80.50 90 GLN A N 1
ATOM 716 C CA . GLN A 1 90 ? 6.361 -8.147 -10.320 1.00 80.50 90 GLN A CA 1
ATOM 717 C C . GLN A 1 90 ? 5.256 -9.187 -10.565 1.00 80.50 90 GLN A C 1
ATOM 719 O O . GLN A 1 90 ? 5.118 -9.678 -11.680 1.00 80.50 90 GLN A O 1
ATOM 724 N N . LEU A 1 91 ? 4.416 -9.467 -9.564 1.00 85.06 91 LEU A N 1
ATOM 725 C CA . LEU A 1 91 ? 3.265 -10.364 -9.712 1.00 85.06 91 LEU A CA 1
ATOM 726 C C . LEU A 1 91 ? 2.258 -9.833 -10.739 1.00 85.06 91 LEU A C 1
ATOM 728 O O . LEU A 1 91 ? 1.778 -10.594 -11.575 1.00 85.06 91 LEU A O 1
ATOM 732 N N . LEU A 1 92 ? 1.978 -8.525 -10.719 1.00 83.88 92 LEU A N 1
ATOM 733 C CA . LEU A 1 92 ? 1.133 -7.889 -11.729 1.00 83.88 92 LEU A CA 1
ATOM 734 C C . LEU A 1 92 ? 1.730 -8.040 -13.135 1.00 83.88 92 LEU A C 1
ATOM 736 O O . LEU A 1 92 ? 0.995 -8.329 -14.075 1.00 83.88 92 LEU A O 1
ATOM 740 N N . ALA A 1 93 ? 3.046 -7.874 -13.280 1.00 85.50 93 ALA A N 1
ATOM 741 C CA . ALA A 1 93 ? 3.731 -8.055 -14.555 1.00 85.50 93 ALA A CA 1
ATOM 742 C C . ALA A 1 93 ? 3.611 -9.501 -15.062 1.00 85.50 93 ALA A C 1
ATOM 744 O O . ALA A 1 93 ? 3.278 -9.691 -16.226 1.00 85.50 93 ALA A O 1
ATOM 745 N N . PHE A 1 94 ? 3.778 -10.509 -14.199 1.00 88.19 94 PHE A N 1
ATOM 746 C CA . PHE A 1 94 ? 3.575 -11.916 -14.579 1.00 88.19 94 PHE A CA 1
ATOM 747 C C . PHE A 1 94 ? 2.136 -12.259 -14.938 1.00 88.19 94 PHE A C 1
ATOM 749 O O . PHE A 1 94 ? 1.908 -13.149 -15.754 1.00 88.19 94 PHE A O 1
ATOM 756 N N . GLN A 1 95 ? 1.167 -11.591 -14.315 1.00 89.25 95 GLN A N 1
ATOM 757 C CA . GLN A 1 95 ? -0.236 -11.770 -14.657 1.00 89.25 95 GLN A CA 1
ATOM 758 C C . GLN A 1 95 ? -0.576 -11.100 -15.996 1.00 89.25 95 GLN A C 1
ATOM 760 O O . GLN A 1 95 ? -1.339 -11.656 -16.781 1.00 89.25 95 GLN A O 1
ATOM 765 N N . ALA A 1 96 ? -0.033 -9.906 -16.252 1.00 90.81 96 ALA A N 1
ATOM 766 C CA . ALA A 1 96 ? -0.298 -9.138 -17.467 1.00 90.81 96 ALA A CA 1
ATOM 767 C C . ALA A 1 96 ? 0.458 -9.672 -18.692 1.00 90.81 96 ALA A C 1
ATOM 769 O O . ALA A 1 96 ? -0.048 -9.578 -19.806 1.00 90.81 96 ALA A O 1
ATOM 770 N N . VAL A 1 97 ? 1.656 -10.223 -18.483 1.00 92.56 97 VAL A N 1
ATOM 771 C CA . VAL A 1 97 ? 2.524 -10.783 -19.524 1.00 92.56 97 VAL A CA 1
ATOM 772 C C . VAL A 1 97 ? 2.977 -12.177 -19.075 1.00 92.56 97 VAL A C 1
ATOM 774 O O . VAL A 1 97 ? 4.046 -12.322 -18.475 1.00 92.56 97 VAL A O 1
ATOM 777 N N . PRO A 1 98 ? 2.165 -13.221 -19.323 1.00 88.75 98 PRO A N 1
ATOM 778 C CA . PRO A 1 98 ? 2.469 -14.579 -18.880 1.00 88.75 98 PRO A CA 1
ATOM 779 C C . PRO A 1 98 ? 3.789 -15.128 -19.429 1.00 88.75 98 PRO A C 1
ATOM 781 O O . PRO A 1 98 ? 4.428 -15.937 -18.761 1.00 88.75 98 PRO A O 1
ATOM 784 N N . GLU A 1 99 ? 4.249 -14.662 -20.597 1.00 92.31 99 GLU A N 1
ATOM 785 C CA . GLU A 1 99 ? 5.516 -15.114 -21.189 1.00 92.31 99 GLU A CA 1
ATOM 786 C C . GLU A 1 99 ? 6.725 -14.788 -20.302 1.00 92.31 99 GLU A C 1
ATOM 788 O O . GLU A 1 99 ? 7.703 -15.535 -20.310 1.00 92.31 99 GLU A O 1
ATOM 793 N N . LEU A 1 100 ? 6.641 -13.744 -19.465 1.00 87.00 100 LEU A N 1
ATOM 794 C CA . LEU A 1 100 ? 7.693 -13.402 -18.501 1.00 87.00 100 LEU A CA 1
ATOM 795 C C . LEU A 1 100 ? 7.963 -14.531 -17.496 1.00 87.00 100 LEU A C 1
ATOM 797 O O . LEU A 1 100 ? 9.066 -14.599 -16.961 1.00 87.00 100 LEU A O 1
ATOM 801 N N . GLN A 1 101 ? 6.995 -15.421 -17.248 1.00 81.19 101 GLN A N 1
ATOM 802 C CA . GLN A 1 101 ? 7.178 -16.567 -16.351 1.00 81.19 101 GLN A CA 1
ATOM 803 C C . GLN A 1 101 ? 8.142 -17.613 -16.924 1.00 81.19 101 GLN A C 1
ATOM 805 O O . GLN A 1 101 ? 8.733 -18.358 -16.158 1.00 81.19 101 GLN A O 1
ATOM 810 N N . SER A 1 102 ? 8.315 -17.668 -18.249 1.00 84.94 102 SER A N 1
ATOM 811 C CA . SER A 1 102 ? 9.244 -18.604 -18.904 1.00 84.94 102 SER A CA 1
ATOM 812 C C . SER A 1 102 ? 10.700 -18.124 -18.952 1.00 84.94 102 SER A C 1
ATOM 814 O O . SER A 1 102 ? 11.578 -18.885 -19.349 1.00 84.94 102 SER A O 1
ATOM 816 N N . ILE A 1 103 ? 10.958 -16.866 -18.579 1.00 81.38 103 ILE A N 1
ATOM 817 C CA . ILE A 1 103 ? 12.292 -16.238 -18.617 1.00 81.38 103 ILE A CA 1
ATOM 818 C C . ILE A 1 103 ? 13.043 -16.432 -17.283 1.00 81.38 103 ILE A C 1
ATOM 820 O O . ILE A 1 103 ? 14.243 -16.168 -17.202 1.00 81.38 103 ILE A O 1
ATOM 824 N N . ILE A 1 104 ? 12.346 -16.889 -16.241 1.00 65.56 104 ILE A N 1
ATOM 825 C CA . ILE A 1 104 ? 12.832 -17.029 -14.860 1.00 65.56 104 ILE A CA 1
ATOM 826 C C . ILE A 1 104 ? 12.866 -18.506 -14.495 1.00 65.56 104 ILE A C 1
ATOM 828 O O . ILE A 1 104 ? 13.855 -18.912 -13.847 1.00 65.56 104 ILE A O 1
#

InterPro domains:
  IPR015410 Domain of unknown function DUF1985 [PF09331] (4-56)

Radius of gyration: 18.31 Å; chains: 1; bounding box: 42×38×50 Å

Foldseek 3Di:
DPPLVVVLVVLQCCLQVAAQVLDPDRDRDVVSSVQSVDVVSSVVPPSNVVSVVSQVVQVDQPDDDDDDDPDPVVSDDPDTDGDHCVVVVVVVCCVVPVVVVVVD